Protein AF-A0A445BJN8-F1 (afdb_monomer_lite)

Foldseek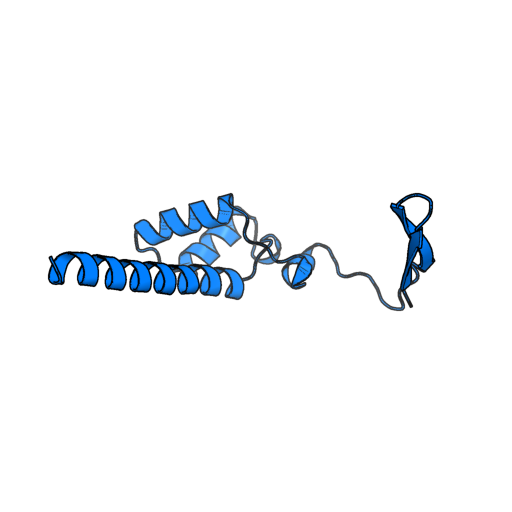 3Di:
DWDWDWDQDPVVRDIDTDDTDPDDPDDDDDLLCLLVPPVQADQDPVNVVQLVVCVVVVHDLVVSLVVVQVVQVHQSSHSYHSVVSVVSVVVVVVVVVVVVVVVVVVVVVD

Organism: Arachis hypogaea (NCBI:txid3818)

Radius of gyration: 21.72 Å; chains: 1; bounding box: 43×46×57 Å

Secondary structure (DSSP, 8-state):
--EEEEEEETTTTEEEEEEEE---SSPPPPGGGGGGSGGG----HHHHHHHHHHHHTT--HHHHHHHHHHHTTSGGG-SS-HHHHHHHHHHHHHHHHHHHHHHHHHHHT-

pLDDT: mean 88.34, std 11.44, range [52.72, 97.69]

Structure (mmCIF, N/CA/C/O backbone):
data_AF-A0A445BJN8-F1
#
_entry.id   AF-A0A445BJN8-F1
#
loop_
_atom_site.group_PDB
_atom_site.id
_atom_site.type_symbol
_atom_site.label_atom_id
_atom_site.label_alt_id
_atom_site.label_comp_id
_atom_site.label_asym_id
_atom_site.label_entity_id
_atom_site.label_seq_id
_atom_site.pdbx_PDB_ins_code
_atom_site.Cartn_x
_atom_site.Cartn_y
_atom_site.Cartn_z
_atom_site.occupancy
_atom_site.B_iso_or_equiv
_atom_site.auth_seq_id
_atom_site.auth_comp_id
_atom_site.auth_asym_id
_atom_site.auth_atom_id
_atom_site.pdbx_PDB_model_num
ATOM 1 N N . MET A 1 1 ? 12.961 -15.618 -19.993 1.00 80.50 1 MET A N 1
ATOM 2 C CA . MET A 1 1 ? 13.096 -14.929 -18.687 1.00 80.50 1 MET A CA 1
ATOM 3 C C . MET A 1 1 ? 13.115 -13.445 -18.975 1.00 80.50 1 MET A C 1
ATOM 5 O O . MET A 1 1 ? 13.958 -13.011 -19.760 1.00 80.50 1 MET A O 1
ATOM 9 N N . ALA A 1 2 ? 12.187 -12.695 -18.387 1.00 89.81 2 ALA A N 1
ATOM 10 C CA . ALA A 1 2 ? 12.028 -11.288 -18.709 1.00 89.81 2 ALA A CA 1
ATOM 11 C C . ALA A 1 2 ? 13.235 -10.457 -18.246 1.00 89.81 2 ALA A C 1
ATOM 13 O O . ALA A 1 2 ? 13.854 -10.744 -17.217 1.00 89.81 2 ALA A O 1
ATOM 14 N N . LYS A 1 3 ? 13.612 -9.443 -19.032 1.00 94.19 3 LYS A N 1
ATOM 15 C CA . LYS A 1 3 ? 14.803 -8.617 -18.796 1.00 94.19 3 LYS A CA 1
ATOM 16 C C . LYS A 1 3 ? 14.669 -7.235 -19.422 1.00 94.19 3 LYS A C 1
ATOM 18 O O . LYS A 1 3 ? 14.361 -7.113 -20.602 1.00 94.19 3 LYS A O 1
ATOM 23 N N . LEU A 1 4 ? 15.050 -6.208 -18.667 1.00 95.88 4 LEU A N 1
ATOM 24 C CA . LEU A 1 4 ? 15.230 -4.842 -19.153 1.00 95.88 4 LEU A CA 1
ATOM 25 C C . LEU A 1 4 ? 16.700 -4.433 -18.990 1.00 95.88 4 LEU A C 1
ATOM 27 O O . LEU A 1 4 ? 17.281 -4.598 -17.919 1.00 95.88 4 LEU A O 1
ATOM 31 N N . LYS A 1 5 ? 17.318 -3.904 -20.049 1.00 96.19 5 LYS A N 1
ATOM 32 C CA . LYS A 1 5 ? 18.635 -3.253 -19.988 1.00 96.19 5 LYS A CA 1
ATOM 33 C C . LYS A 1 5 ? 18.488 -1.797 -20.398 1.00 96.19 5 LYS A C 1
ATOM 35 O O . LYS A 1 5 ? 18.045 -1.524 -21.513 1.00 96.19 5 LYS A O 1
ATOM 40 N N . ILE A 1 6 ? 18.926 -0.889 -19.536 1.00 97.25 6 ILE A N 1
ATOM 41 C CA . ILE A 1 6 ? 18.992 0.550 -19.807 1.00 97.25 6 ILE A CA 1
ATOM 42 C C . ILE A 1 6 ? 20.445 1.024 -19.772 1.00 97.25 6 ILE A C 1
ATOM 44 O O . ILE A 1 6 ? 21.293 0.391 -19.143 1.00 97.25 6 ILE A O 1
ATOM 48 N N . TYR A 1 7 ? 20.736 2.118 -20.465 1.00 96.62 7 TYR A N 1
ATOM 49 C CA . TYR A 1 7 ? 22.024 2.801 -20.410 1.00 96.62 7 TYR A CA 1
ATOM 50 C C . TYR A 1 7 ? 21.813 4.311 -20.432 1.00 96.62 7 TYR A C 1
ATOM 52 O O . TYR A 1 7 ? 20.817 4.800 -20.967 1.00 96.62 7 TYR A O 1
ATOM 60 N N . TYR A 1 8 ? 22.748 5.040 -19.838 1.00 97.50 8 TYR A N 1
ATOM 61 C CA . TYR A 1 8 ? 22.737 6.493 -19.855 1.00 97.50 8 TYR A CA 1
ATOM 62 C C . TYR A 1 8 ? 23.507 7.002 -21.078 1.00 97.50 8 TYR A C 1
ATOM 64 O O . TYR A 1 8 ? 24.662 6.626 -21.290 1.00 97.50 8 TYR A O 1
ATOM 72 N N . ASP A 1 9 ? 22.858 7.820 -21.902 1.00 96.50 9 ASP A N 1
ATOM 73 C CA . ASP A 1 9 ? 23.469 8.493 -23.044 1.00 96.50 9 ASP A CA 1
ATOM 74 C C . ASP A 1 9 ? 24.010 9.852 -22.591 1.00 96.50 9 ASP A C 1
ATOM 76 O O . ASP A 1 9 ? 23.255 10.802 -22.388 1.00 96.50 9 ASP A O 1
ATOM 80 N N . MET A 1 10 ? 25.333 9.934 -22.439 1.00 96.06 10 MET A N 1
ATOM 81 C CA . MET A 1 10 ? 26.035 11.138 -21.985 1.00 96.06 10 MET A CA 1
ATOM 82 C C . MET A 1 10 ? 25.920 12.312 -22.967 1.00 96.06 10 MET A C 1
ATOM 84 O O . MET A 1 10 ? 26.018 13.457 -22.540 1.00 96.06 10 MET A O 1
ATOM 88 N N . GLN A 1 11 ? 25.732 12.057 -24.267 1.00 96.25 11 GLN A N 1
ATOM 89 C CA . GLN A 1 11 ? 25.663 13.128 -25.268 1.00 96.25 11 GLN A CA 1
ATOM 90 C C . GLN A 1 11 ? 24.315 13.832 -25.227 1.00 96.25 11 GLN A C 1
ATOM 92 O O . GLN A 1 11 ? 24.231 15.049 -25.349 1.00 96.25 11 GLN A O 1
ATOM 97 N N . GLN A 1 12 ? 23.256 13.051 -25.048 1.00 95.44 12 GLN A N 1
ATOM 98 C CA . GLN A 1 12 ? 21.892 13.565 -25.020 1.00 95.44 12 GLN A CA 1
ATOM 99 C C . GLN A 1 12 ? 21.383 13.795 -23.591 1.00 95.44 12 GLN A C 1
ATOM 101 O O . GLN A 1 12 ? 20.297 14.335 -23.421 1.00 95.44 12 GLN A O 1
ATOM 106 N N . SER A 1 13 ? 22.159 13.410 -22.570 1.00 96.19 13 SER A N 1
ATOM 107 C CA . SER A 1 13 ? 21.783 13.448 -21.148 1.00 96.19 13 SER A CA 1
ATOM 108 C C . SER A 1 13 ? 20.443 12.758 -20.855 1.00 96.19 13 SER A C 1
ATOM 110 O O . SER A 1 13 ? 19.620 13.256 -20.090 1.00 96.19 13 SER A O 1
ATOM 112 N N . VAL A 1 14 ? 20.207 11.599 -21.481 1.00 97.44 14 VAL A N 1
ATOM 113 C CA . VAL A 1 14 ? 18.958 10.828 -21.340 1.00 97.44 14 VAL A CA 1
ATOM 114 C C . VAL A 1 14 ? 19.226 9.350 -21.070 1.00 97.44 14 VAL A C 1
ATOM 116 O O . VAL A 1 14 ? 20.204 8.775 -21.544 1.00 97.44 14 VAL A O 1
ATOM 119 N N . TRP A 1 15 ? 18.318 8.699 -20.341 1.00 97.31 15 TRP A N 1
ATOM 120 C CA . TRP A 1 15 ? 18.311 7.243 -20.188 1.00 97.31 15 TRP A CA 1
ATOM 121 C C . TRP A 1 15 ? 17.637 6.590 -21.395 1.00 97.31 15 TRP A C 1
ATOM 123 O O . TRP A 1 15 ? 16.499 6.915 -21.727 1.00 97.31 15 TRP A O 1
ATOM 133 N N . LYS A 1 16 ? 18.325 5.647 -22.044 1.00 96.44 16 LYS A N 1
ATOM 134 C CA . LYS A 1 16 ? 17.818 4.895 -23.198 1.00 96.44 16 LYS A CA 1
ATOM 135 C C . LYS A 1 16 ? 17.689 3.414 -22.877 1.00 96.44 16 LYS A C 1
ATOM 137 O O . LYS A 1 16 ? 18.488 2.836 -22.136 1.00 96.44 16 LYS A O 1
ATOM 142 N N . VAL A 1 17 ? 16.687 2.778 -23.475 1.00 96.62 17 VAL A N 1
ATOM 143 C CA . VAL A 1 17 ? 16.493 1.330 -23.384 1.00 96.62 17 VAL A CA 1
ATOM 144 C C . VAL A 1 17 ? 17.352 0.639 -24.442 1.00 96.62 17 VAL A C 1
ATOM 146 O O . VAL A 1 17 ? 17.266 0.959 -25.622 1.00 96.62 17 VAL A O 1
ATOM 149 N N . ARG A 1 18 ? 18.189 -0.317 -24.025 1.00 95.56 18 ARG A N 1
ATOM 150 C CA . ARG A 1 18 ? 19.023 -1.143 -24.917 1.00 95.56 18 ARG A CA 1
ATOM 151 C C . ARG A 1 18 ? 18.354 -2.465 -25.277 1.00 95.56 18 ARG A C 1
ATOM 153 O O . ARG A 1 18 ? 18.551 -2.975 -26.374 1.00 95.56 18 ARG A O 1
ATOM 160 N N . THR A 1 19 ? 17.650 -3.086 -24.335 1.00 95.81 19 THR A N 1
ATOM 161 C CA . THR A 1 19 ? 17.051 -4.412 -24.542 1.00 95.81 19 THR A CA 1
ATOM 162 C C . THR A 1 19 ? 15.809 -4.559 -23.686 1.00 95.81 19 THR A C 1
ATOM 164 O O . THR A 1 19 ? 15.871 -4.279 -22.489 1.00 95.81 19 THR A O 1
ATOM 167 N N . ILE A 1 20 ? 14.731 -5.056 -24.290 1.00 95.69 20 ILE A N 1
ATOM 168 C CA . ILE A 1 20 ? 13.521 -5.511 -23.607 1.00 95.69 20 ILE A CA 1
ATOM 169 C C . ILE A 1 20 ? 13.292 -6.960 -24.029 1.00 95.69 20 ILE A C 1
ATOM 171 O O . ILE A 1 20 ? 13.239 -7.259 -25.218 1.00 95.69 20 ILE A O 1
ATOM 175 N N . VAL A 1 21 ? 13.191 -7.852 -23.053 1.00 95.00 21 VAL A N 1
ATOM 176 C CA . VAL A 1 21 ? 12.698 -9.218 -23.218 1.00 95.00 21 VAL A CA 1
ATOM 177 C C . VAL A 1 21 ? 11.490 -9.325 -22.307 1.00 95.00 21 VAL A C 1
ATOM 179 O O . VAL A 1 21 ? 11.653 -9.253 -21.091 1.00 95.00 21 VAL A O 1
ATOM 182 N N . ASP A 1 22 ? 10.304 -9.459 -22.886 1.00 93.00 22 ASP A N 1
ATOM 183 C CA . ASP A 1 22 ? 9.044 -9.557 -22.135 1.00 93.00 22 ASP A CA 1
ATOM 184 C C . ASP A 1 22 ? 8.564 -11.011 -21.975 1.00 93.00 22 ASP A C 1
ATOM 186 O O . ASP A 1 22 ? 7.480 -11.284 -21.484 1.00 93.00 22 ASP A O 1
ATOM 190 N N . GLU A 1 23 ? 9.373 -11.987 -22.389 1.00 94.62 23 GLU A N 1
ATOM 191 C CA . GLU A 1 23 ? 9.018 -13.397 -22.260 1.00 94.62 23 GLU A CA 1
ATOM 192 C C . GLU A 1 23 ? 9.299 -13.916 -20.840 1.00 94.62 23 GLU A C 1
ATOM 194 O O . GLU A 1 23 ? 10.452 -14.136 -20.423 1.00 94.62 23 GLU A O 1
ATOM 199 N N . HIS A 1 24 ? 8.218 -14.126 -20.093 1.00 90.69 24 HIS A N 1
ATOM 200 C CA . HIS A 1 24 ? 8.219 -14.698 -18.747 1.00 90.69 24 HIS A CA 1
ATOM 201 C C . HIS A 1 24 ? 8.216 -16.230 -18.812 1.00 90.69 24 HIS A C 1
ATOM 203 O O . HIS A 1 24 ? 7.706 -16.828 -19.750 1.00 90.69 24 HIS A O 1
ATOM 209 N N . ASN A 1 25 ? 8.810 -16.884 -17.813 1.00 92.88 25 ASN A N 1
ATOM 210 C CA . ASN A 1 25 ? 8.791 -18.349 -17.671 1.00 92.88 25 ASN A CA 1
ATOM 211 C C . ASN A 1 25 ? 7.623 -18.848 -16.798 1.00 92.88 25 ASN A C 1
ATOM 213 O O . ASN A 1 25 ? 7.602 -20.012 -16.406 1.00 92.88 25 ASN A O 1
ATOM 217 N N . HIS A 1 26 ? 6.696 -17.958 -16.453 1.00 89.00 26 HIS A N 1
ATOM 218 C CA . HIS A 1 26 ? 5.500 -18.217 -15.663 1.00 89.00 26 HIS A CA 1
ATOM 219 C C . HIS A 1 26 ? 4.411 -17.211 -16.059 1.00 89.00 26 HIS A C 1
ATOM 221 O O . HIS A 1 26 ? 4.704 -16.174 -16.658 1.00 89.00 26 HIS A O 1
ATOM 227 N N . GLU A 1 27 ? 3.163 -17.489 -15.692 1.00 89.44 27 GLU A N 1
ATOM 228 C CA . GLU A 1 27 ? 2.060 -16.543 -15.883 1.00 89.44 27 GLU A CA 1
ATOM 229 C C . GLU A 1 27 ? 2.240 -15.295 -15.009 1.00 89.44 27 GLU A C 1
ATOM 231 O O . GLU A 1 27 ? 2.738 -15.366 -13.880 1.00 89.44 27 GLU A O 1
ATOM 236 N N . LEU A 1 28 ? 1.837 -14.133 -15.523 1.00 87.94 28 LEU A N 1
ATOM 237 C CA . LEU A 1 28 ? 1.841 -12.893 -14.750 1.00 87.94 28 LEU A CA 1
ATOM 238 C C . LEU A 1 28 ? 0.835 -12.974 -13.598 1.00 87.94 28 LEU A C 1
ATOM 240 O O . LEU A 1 28 ? -0.226 -13.584 -13.723 1.00 87.94 28 LEU A O 1
ATOM 244 N N . ALA A 1 29 ? 1.157 -12.321 -12.479 1.00 84.81 29 ALA A N 1
ATOM 245 C CA . ALA A 1 29 ? 0.271 -12.293 -11.323 1.00 84.81 29 ALA A CA 1
ATOM 246 C C . ALA A 1 29 ? -1.091 -11.670 -11.699 1.00 84.81 29 ALA A C 1
ATOM 248 O O . ALA A 1 29 ? -1.123 -10.537 -12.193 1.00 84.81 29 ALA A O 1
ATOM 249 N N . PRO A 1 30 ? -2.214 -12.362 -11.439 1.00 85.06 30 PRO A N 1
ATOM 250 C CA . PRO A 1 30 ? -3.545 -11.816 -11.670 1.00 85.06 30 PRO A CA 1
ATOM 251 C C . PRO A 1 30 ? -3.776 -10.495 -10.928 1.00 85.06 30 PRO A C 1
ATOM 253 O O . PRO A 1 30 ? -3.317 -10.3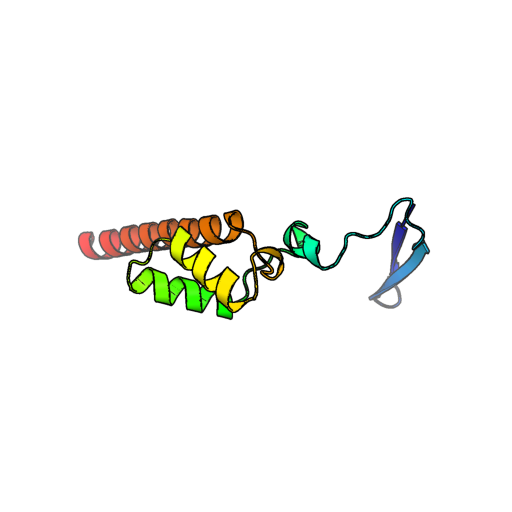13 -9.797 1.00 85.06 30 PRO A O 1
ATOM 256 N N . ALA A 1 31 ? -4.571 -9.600 -11.527 1.00 79.94 31 ALA A N 1
ATOM 257 C CA . ALA A 1 31 ? -4.872 -8.277 -10.970 1.00 79.94 31 ALA A CA 1
ATOM 258 C C . ALA A 1 31 ? -5.411 -8.339 -9.525 1.00 79.94 31 ALA A C 1
ATOM 260 O O . ALA A 1 31 ? -5.053 -7.513 -8.688 1.00 79.94 31 ALA A O 1
ATOM 261 N N . MET A 1 32 ? -6.199 -9.368 -9.205 1.00 80.31 32 MET A N 1
ATOM 262 C CA . MET A 1 32 ? -6.770 -9.597 -7.870 1.00 80.31 32 MET A CA 1
ATOM 263 C C . MET A 1 32 ? -5.740 -9.884 -6.764 1.00 80.31 32 MET A C 1
ATOM 265 O O . MET A 1 32 ? -6.082 -9.805 -5.588 1.00 80.31 32 MET A O 1
ATOM 269 N N . PHE A 1 33 ? -4.499 -10.226 -7.125 1.00 81.19 33 PHE A N 1
ATOM 270 C CA . PHE A 1 33 ? -3.397 -10.480 -6.190 1.00 81.19 33 PHE A CA 1
ATOM 271 C C . PHE A 1 33 ? -2.337 -9.377 -6.219 1.00 81.19 33 PHE A C 1
ATOM 273 O O . PHE A 1 33 ? -1.301 -9.491 -5.563 1.00 81.19 33 PHE A O 1
ATOM 280 N N . THR A 1 34 ? -2.573 -8.293 -6.962 1.00 80.56 34 THR A N 1
ATOM 281 C CA . THR A 1 34 ? -1.627 -7.168 -7.040 1.00 80.56 34 THR A CA 1
ATOM 282 C C . THR A 1 34 ? -1.363 -6.562 -5.669 1.00 80.56 34 THR A C 1
ATOM 284 O O . THR A 1 34 ? -0.226 -6.223 -5.361 1.00 80.56 34 THR A O 1
ATOM 287 N N . ASN A 1 35 ? -2.367 -6.541 -4.794 1.00 78.56 35 ASN A N 1
ATOM 288 C CA . ASN A 1 35 ? -2.247 -6.092 -3.412 1.00 78.56 35 ASN A CA 1
ATOM 289 C C . ASN A 1 35 ? -1.357 -6.978 -2.523 1.00 78.56 35 ASN A C 1
ATOM 291 O O . ASN A 1 35 ? -1.055 -6.584 -1.401 1.00 78.56 35 ASN A O 1
ATOM 295 N N . LEU A 1 36 ? -0.923 -8.154 -2.983 1.00 82.94 36 LEU A N 1
ATOM 296 C CA . LEU A 1 36 ? 0.077 -8.975 -2.296 1.00 82.94 36 LEU A CA 1
ATOM 297 C C . LEU A 1 36 ? 1.506 -8.591 -2.701 1.00 82.94 36 LEU A C 1
ATOM 299 O O . LEU A 1 36 ? 2.448 -8.873 -1.960 1.00 82.94 36 LEU A O 1
ATOM 303 N N . LEU A 1 37 ? 1.682 -7.913 -3.840 1.00 86.69 37 LEU A N 1
ATOM 304 C CA . LEU A 1 37 ? 2.984 -7.468 -4.330 1.00 86.69 37 LEU A CA 1
ATOM 305 C C . LEU A 1 37 ? 3.409 -6.187 -3.595 1.00 86.69 37 LEU A C 1
ATOM 307 O O . LEU A 1 37 ? 2.749 -5.158 -3.741 1.00 86.69 37 LEU A O 1
ATOM 311 N N . PRO A 1 38 ? 4.525 -6.183 -2.840 1.00 84.44 38 PRO A N 1
ATOM 312 C CA . PRO A 1 38 ? 4.944 -5.019 -2.058 1.00 84.44 38 PRO A CA 1
ATOM 313 C C . PRO A 1 38 ? 5.071 -3.714 -2.846 1.00 84.44 38 PRO A C 1
ATOM 315 O O . PRO A 1 38 ? 4.733 -2.668 -2.309 1.00 84.44 38 PRO A O 1
ATOM 318 N N . SER A 1 39 ? 5.495 -3.773 -4.111 1.00 85.56 39 SER A N 1
ATOM 319 C CA . SER A 1 39 ? 5.618 -2.606 -4.996 1.00 85.56 39 SER A CA 1
ATOM 320 C C . SER A 1 39 ? 4.280 -1.974 -5.383 1.00 85.56 39 SER A C 1
ATOM 322 O O . SER A 1 39 ? 4.242 -0.801 -5.738 1.00 85.56 39 SER A O 1
ATOM 324 N N . HIS A 1 40 ? 3.192 -2.742 -5.327 1.00 82.69 40 HIS A N 1
ATOM 325 C CA . HIS A 1 40 ? 1.841 -2.280 -5.637 1.00 82.69 40 HIS A CA 1
ATOM 326 C C . HIS A 1 40 ? 1.037 -1.942 -4.377 1.00 82.69 40 HIS A C 1
ATOM 328 O O . HIS A 1 40 ? -0.045 -1.371 -4.484 1.00 82.69 40 HIS A O 1
ATOM 334 N N . ARG A 1 41 ? 1.558 -2.264 -3.181 1.00 90.56 41 ARG A N 1
ATOM 335 C CA . ARG A 1 41 ? 0.897 -1.945 -1.915 1.00 90.56 41 ARG A CA 1
ATOM 336 C C . ARG A 1 41 ? 1.079 -0.477 -1.569 1.00 90.56 41 ARG A C 1
ATOM 338 O O . ARG A 1 41 ? 2.187 -0.041 -1.256 1.00 90.56 41 ARG A O 1
ATOM 345 N N . LYS A 1 42 ? -0.015 0.281 -1.566 1.00 89.75 42 LYS A N 1
ATOM 346 C CA . LYS A 1 42 ? -0.003 1.682 -1.143 1.00 89.75 42 LYS A CA 1
ATOM 347 C C . LYS A 1 42 ? -1.344 2.069 -0.537 1.00 89.75 42 LYS A C 1
ATOM 349 O O . LYS A 1 42 ? -2.389 1.840 -1.131 1.00 89.75 42 LYS A O 1
ATOM 354 N N . MET A 1 43 ? -1.296 2.701 0.633 1.00 93.56 43 MET A N 1
ATOM 355 C CA . MET A 1 43 ? -2.446 3.435 1.160 1.00 93.56 43 MET A CA 1
ATOM 356 C C . MET A 1 43 ? -2.487 4.802 0.484 1.00 93.56 43 MET A C 1
ATOM 358 O O . MET A 1 43 ? -1.513 5.561 0.574 1.00 93.56 43 MET A O 1
ATOM 362 N N . SER A 1 44 ? -3.586 5.101 -0.204 1.00 94.00 44 SER A N 1
ATOM 363 C CA . SER A 1 44 ? -3.819 6.429 -0.768 1.00 94.00 44 SER A CA 1
ATOM 364 C C . SER A 1 44 ? -4.013 7.465 0.346 1.00 94.00 44 SER A C 1
ATOM 366 O O . SER A 1 44 ? -4.268 7.122 1.501 1.00 94.00 44 SER A O 1
ATOM 368 N N . GLU A 1 45 ? -3.906 8.753 0.018 1.00 95.50 45 GLU A N 1
ATOM 369 C CA . GLU A 1 45 ? -4.187 9.810 1.000 1.00 95.50 45 GLU A CA 1
ATOM 370 C C . GLU A 1 45 ? -5.658 9.800 1.446 1.00 95.50 45 GLU A C 1
ATOM 372 O O . GLU A 1 45 ? -5.948 10.096 2.602 1.00 95.50 45 GLU A O 1
ATOM 377 N N . GLY A 1 46 ? -6.579 9.372 0.573 1.00 95.88 46 GLY A N 1
ATOM 378 C CA . GLY A 1 46 ? -7.982 9.155 0.933 1.00 95.88 46 GLY A CA 1
ATOM 379 C C . GLY A 1 46 ? -8.156 8.020 1.944 1.00 95.88 46 GLY A C 1
ATOM 380 O O . GLY A 1 46 ? -8.828 8.205 2.957 1.00 95.88 46 GLY A O 1
ATOM 381 N N . ASP A 1 47 ? -7.482 6.884 1.723 1.00 95.50 47 ASP A N 1
ATOM 382 C CA . ASP A 1 47 ? -7.494 5.752 2.662 1.00 95.50 47 ASP A CA 1
ATOM 383 C C . ASP A 1 47 ? -6.996 6.180 4.044 1.00 95.50 47 ASP A C 1
ATOM 385 O O . ASP A 1 47 ? -7.609 5.872 5.064 1.00 95.50 47 ASP A O 1
ATOM 389 N N . LYS A 1 48 ? -5.887 6.922 4.075 1.00 96.19 48 LYS A N 1
ATOM 390 C CA . LYS A 1 48 ? -5.291 7.454 5.303 1.00 96.19 48 LYS A CA 1
ATOM 391 C C . LYS A 1 48 ? -6.234 8.409 6.029 1.00 96.19 48 LYS A C 1
ATOM 393 O O . LYS A 1 48 ? -6.499 8.201 7.207 1.00 96.19 48 LYS A O 1
ATOM 398 N N . ALA A 1 49 ? -6.803 9.389 5.326 1.00 96.88 49 ALA A N 1
ATOM 399 C CA . ALA A 1 49 ? -7.741 10.348 5.910 1.00 96.88 49 ALA A CA 1
ATOM 400 C C . ALA A 1 49 ? -8.980 9.659 6.510 1.00 96.88 49 ALA A C 1
ATOM 402 O O . ALA A 1 49 ? -9.456 10.026 7.586 1.00 96.88 49 ALA A O 1
ATOM 403 N N . GLN A 1 50 ? -9.483 8.621 5.843 1.00 96.69 50 GLN A N 1
ATOM 404 C CA . GLN A 1 50 ? -10.599 7.827 6.341 1.00 96.69 50 GLN A CA 1
ATOM 405 C C . GLN A 1 50 ? -10.221 7.027 7.598 1.00 96.69 50 GLN A C 1
ATOM 407 O O . GLN A 1 50 ? -10.978 7.000 8.572 1.00 96.69 50 GLN A O 1
ATOM 412 N N . VAL A 1 51 ? -9.034 6.412 7.609 1.00 96.94 51 VAL A N 1
ATOM 413 C CA . VAL A 1 51 ? -8.487 5.735 8.793 1.00 96.94 51 VAL A CA 1
ATOM 414 C C . VAL A 1 51 ? -8.339 6.716 9.956 1.00 96.94 51 VAL A C 1
ATOM 416 O O . VAL A 1 51 ? -8.764 6.390 11.064 1.00 96.94 51 VAL A O 1
ATOM 419 N N . ASP A 1 52 ? -7.809 7.913 9.713 1.00 96.00 52 ASP A N 1
ATOM 420 C CA . ASP A 1 52 ? -7.615 8.957 10.724 1.00 96.00 52 ASP A CA 1
ATOM 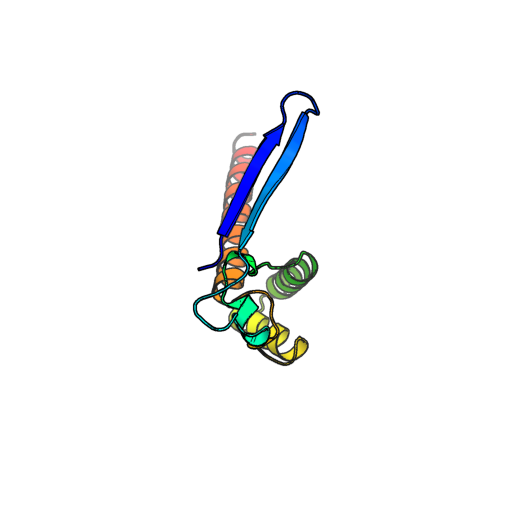421 C C . ASP A 1 52 ? -8.937 9.386 11.351 1.00 96.00 52 ASP A C 1
ATOM 423 O O . ASP A 1 52 ? -9.055 9.433 12.578 1.00 96.00 52 ASP A O 1
ATOM 427 N N . SER A 1 53 ? -9.954 9.609 10.516 1.00 96.44 53 SER A N 1
ATOM 428 C CA . SER A 1 53 ? -11.304 9.931 10.971 1.00 96.44 53 SER A CA 1
ATOM 429 C C . SER A 1 53 ? -11.856 8.835 11.885 1.00 96.44 53 SER A C 1
ATOM 431 O O . SER A 1 53 ? -12.245 9.100 13.022 1.00 96.44 53 SER A O 1
ATOM 433 N N . PHE A 1 54 ? -11.806 7.567 11.468 1.00 96.25 54 PHE A N 1
ATOM 434 C CA . PHE A 1 54 ? -12.289 6.470 12.309 1.00 96.25 54 PHE A CA 1
ATOM 435 C C . PHE A 1 54 ? -11.471 6.281 13.590 1.00 96.25 54 PHE A C 1
ATOM 437 O O . PHE A 1 54 ? -12.025 5.944 14.641 1.00 96.25 54 PHE A O 1
ATOM 444 N N . LYS A 1 55 ? -10.157 6.514 13.535 1.00 95.00 55 LYS A N 1
ATOM 445 C CA . LYS A 1 55 ? -9.291 6.478 14.716 1.00 95.00 55 LYS A CA 1
ATOM 446 C C . LYS A 1 55 ? -9.619 7.594 15.700 1.00 95.00 55 LYS A C 1
ATOM 448 O O . LYS A 1 55 ? -9.566 7.331 16.900 1.00 95.00 55 LYS A O 1
ATOM 453 N N . GLN A 1 56 ? -9.998 8.779 15.225 1.00 93.56 56 GLN A N 1
ATOM 454 C CA . GLN A 1 56 ? -10.463 9.880 16.069 1.00 93.56 56 GLN A CA 1
ATOM 455 C C . GLN A 1 56 ? -11.719 9.498 16.865 1.00 93.56 56 GLN A C 1
ATOM 457 O O . GLN A 1 56 ? -11.822 9.847 18.037 1.00 93.56 56 GLN A O 1
ATOM 462 N N . PHE A 1 57 ? -12.621 8.712 16.274 1.00 94.69 57 PHE A N 1
ATOM 463 C CA . PHE A 1 57 ? -13.798 8.160 16.959 1.00 94.69 57 PHE A CA 1
ATOM 464 C C . PHE A 1 57 ? -13.510 6.888 17.778 1.00 94.69 57 PHE A C 1
ATOM 466 O O . PHE A 1 57 ? -14.432 6.214 18.230 1.00 94.69 57 PHE A O 1
ATOM 473 N N . GLY A 1 58 ? -12.238 6.523 17.968 1.00 94.12 58 GLY A N 1
ATOM 474 C CA . GLY A 1 58 ? -11.848 5.377 18.792 1.00 94.12 58 GLY A CA 1
ATOM 475 C C . GLY A 1 58 ? -12.151 4.012 18.169 1.00 94.12 58 GLY A C 1
ATOM 476 O O . GLY A 1 58 ? -12.052 2.994 18.855 1.00 94.12 58 GLY A O 1
ATOM 477 N N . ILE A 1 59 ? -12.481 3.947 16.876 1.00 96.75 59 ILE A N 1
ATOM 478 C CA . ILE A 1 59 ? -12.824 2.680 16.229 1.00 96.75 59 ILE A CA 1
ATOM 479 C C . ILE A 1 59 ? -11.584 1.760 16.202 1.00 96.75 59 ILE A C 1
ATOM 481 O O . ILE A 1 59 ? -10.470 2.199 15.870 1.00 96.75 59 ILE A O 1
ATOM 485 N N . PRO A 1 60 ? -11.733 0.466 16.551 1.00 96.56 60 PRO A N 1
ATOM 486 C CA . PRO A 1 60 ? -10.643 -0.497 16.458 1.00 96.56 60 PRO A CA 1
ATOM 487 C C . PRO A 1 60 ? -10.154 -0.679 15.016 1.00 96.56 60 PRO A C 1
ATOM 489 O O . PRO A 1 60 ? -10.953 -0.844 14.094 1.00 96.56 60 PRO A O 1
ATOM 492 N N . THR A 1 61 ? -8.835 -0.758 14.822 1.00 96.50 61 THR A N 1
ATOM 493 C CA . THR A 1 61 ? -8.200 -0.915 13.499 1.00 96.50 61 THR A CA 1
ATOM 494 C C . THR A 1 61 ? -8.723 -2.131 12.722 1.00 96.50 61 THR A C 1
ATOM 496 O O . THR A 1 61 ? -8.853 -2.086 11.502 1.00 96.50 61 THR A O 1
ATOM 499 N N . SER A 1 62 ? -9.094 -3.212 13.415 1.00 96.44 62 SER A N 1
ATOM 500 C CA . SER A 1 62 ? -9.702 -4.398 12.799 1.00 96.44 62 SER A CA 1
ATOM 501 C C . SER A 1 62 ? -11.076 -4.120 12.178 1.00 96.44 62 SER A C 1
ATOM 503 O O . SER A 1 62 ? -11.380 -4.653 11.112 1.00 96.44 62 SER A O 1
ATOM 505 N N . LYS A 1 63 ? -11.895 -3.273 12.815 1.00 97.69 63 LYS A N 1
ATOM 506 C CA . LYS A 1 63 ? -13.212 -2.861 12.310 1.00 97.69 63 LYS A CA 1
ATOM 507 C C . LYS A 1 63 ? -13.080 -1.877 11.153 1.00 97.69 63 LYS A C 1
ATOM 509 O O . LYS A 1 63 ? -13.812 -2.013 10.182 1.00 97.69 63 LYS A O 1
ATOM 514 N N . ILE A 1 64 ? -12.098 -0.977 11.217 1.00 97.50 64 ILE A N 1
ATOM 515 C CA . ILE A 1 64 ? -11.746 -0.084 10.103 1.00 97.50 64 ILE A CA 1
ATOM 516 C C . ILE A 1 64 ? -11.381 -0.906 8.863 1.00 97.50 64 ILE A C 1
ATOM 518 O O . ILE A 1 64 ? -11.943 -0.691 7.794 1.00 97.50 64 ILE A O 1
ATOM 522 N N . MET A 1 65 ? -10.515 -1.913 9.022 1.00 97.00 65 MET A N 1
ATOM 523 C CA . MET A 1 65 ? -10.134 -2.803 7.922 1.00 97.00 65 MET A CA 1
ATOM 524 C C . MET A 1 65 ? -11.346 -3.512 7.304 1.00 97.00 65 MET A C 1
ATOM 526 O O . MET A 1 65 ? -11.475 -3.568 6.085 1.00 97.00 65 MET A O 1
ATOM 530 N N . ALA A 1 66 ? -12.227 -4.073 8.138 1.00 97.50 66 ALA A N 1
ATOM 531 C CA . ALA A 1 66 ? -13.426 -4.762 7.663 1.00 97.50 66 ALA A CA 1
ATOM 532 C C . ALA A 1 66 ? -14.384 -3.813 6.928 1.00 97.50 66 ALA A C 1
ATOM 534 O O . ALA A 1 66 ? -14.934 -4.185 5.895 1.00 97.50 66 ALA A O 1
ATOM 535 N N . TYR A 1 67 ? -14.542 -2.584 7.426 1.00 97.25 67 TYR A N 1
ATOM 536 C CA . TYR A 1 67 ? -15.358 -1.557 6.784 1.00 97.25 67 TYR A CA 1
ATOM 537 C C . TYR A 1 67 ? -14.820 -1.188 5.399 1.00 97.25 67 TYR A C 1
ATOM 539 O O . TYR A 1 67 ? -15.563 -1.245 4.423 1.00 97.25 67 TYR A O 1
ATOM 547 N N . MET A 1 68 ? -13.527 -0.865 5.297 1.00 96.62 68 MET A N 1
ATOM 548 C CA . MET A 1 68 ? -12.911 -0.481 4.023 1.00 96.62 68 MET A CA 1
ATOM 549 C C . MET A 1 68 ? -12.962 -1.628 3.013 1.00 96.62 68 MET A C 1
ATOM 551 O O . MET A 1 68 ? -13.296 -1.409 1.855 1.00 96.62 68 MET A O 1
ATOM 555 N N . ALA A 1 69 ? -12.724 -2.866 3.460 1.00 95.25 69 ALA A N 1
ATOM 556 C CA . ALA A 1 69 ? -12.900 -4.038 2.610 1.00 95.25 69 ALA A CA 1
ATOM 557 C C . ALA A 1 69 ? -14.345 -4.151 2.103 1.00 95.25 69 ALA A C 1
ATOM 559 O O . ALA A 1 69 ? -14.548 -4.379 0.917 1.00 95.25 69 ALA A O 1
ATOM 560 N N . GLY A 1 70 ? -15.349 -3.945 2.961 1.00 96.25 70 GLY A N 1
ATOM 561 C CA . GLY A 1 70 ? -16.756 -3.931 2.551 1.00 96.25 70 GLY A CA 1
ATOM 562 C C . GLY A 1 70 ? -17.064 -2.846 1.515 1.00 96.25 70 GLY A C 1
ATOM 563 O O . GLY A 1 70 ? -17.693 -3.132 0.500 1.00 96.25 70 GLY A O 1
ATOM 564 N N . GLN A 1 71 ? -16.558 -1.629 1.727 1.00 95.12 71 GLN A N 1
ATOM 565 C CA . GLN A 1 71 ? -16.717 -0.502 0.802 1.00 95.12 71 GLN A CA 1
ATOM 566 C C . GLN A 1 71 ? -16.076 -0.776 -0.568 1.00 95.12 71 GLN A C 1
ATOM 568 O O . GLN A 1 71 ? -16.634 -0.400 -1.595 1.00 95.12 71 GLN A O 1
ATOM 573 N N . SER A 1 72 ? -14.922 -1.444 -0.594 1.00 91.06 72 SER A N 1
ATOM 574 C CA . SER A 1 72 ? -14.199 -1.778 -1.826 1.00 91.06 72 SER A CA 1
ATOM 575 C C . SER A 1 72 ? -14.701 -3.048 -2.523 1.00 91.06 72 SER A C 1
ATOM 577 O O . SER A 1 72 ? -14.177 -3.399 -3.575 1.00 91.06 72 SER A O 1
ATOM 579 N N . GLY A 1 73 ? -15.693 -3.755 -1.970 1.00 92.81 73 GLY A N 1
ATOM 580 C CA . GLY A 1 73 ? -16.198 -5.013 -2.539 1.00 92.81 73 GLY A CA 1
ATOM 581 C C . GLY A 1 73 ? -15.370 -6.254 -2.180 1.00 92.81 73 GLY A C 1
ATOM 582 O O . GLY A 1 73 ? -15.482 -7.290 -2.828 1.00 92.81 73 GLY A O 1
ATOM 583 N N . GLY A 1 74 ? -14.535 -6.166 -1.147 1.00 92.19 74 GLY A N 1
ATOM 584 C CA . GLY A 1 74 ? -13.773 -7.271 -0.577 1.00 92.19 74 GLY A CA 1
ATOM 585 C C . GLY A 1 74 ? -12.327 -6.902 -0.252 1.00 92.19 74 GLY A C 1
ATOM 586 O O . GLY A 1 74 ? -11.793 -5.884 -0.684 1.00 92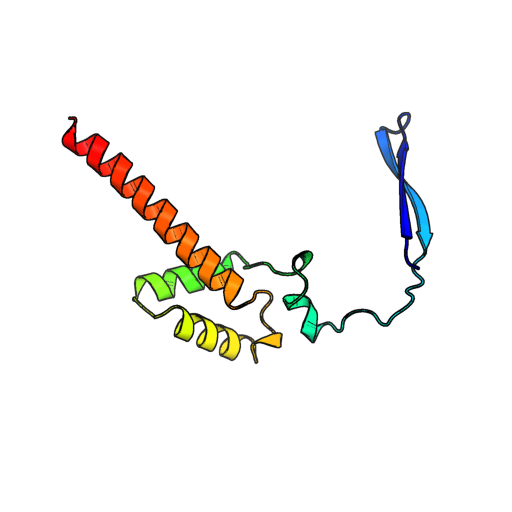.19 74 GLY A O 1
ATOM 587 N N . TYR A 1 75 ? -11.654 -7.778 0.495 1.00 91.00 75 TYR A N 1
ATOM 588 C CA . TYR A 1 75 ? -10.246 -7.594 0.868 1.00 91.00 75 TYR A CA 1
ATOM 589 C C . TYR A 1 75 ? -9.291 -7.617 -0.332 1.00 91.00 75 TYR A C 1
ATOM 591 O O . TYR A 1 75 ? -8.280 -6.921 -0.317 1.00 91.00 75 TYR A O 1
ATOM 599 N N . SER A 1 76 ? -9.604 -8.399 -1.369 1.00 87.94 76 SER A N 1
ATOM 600 C CA . SER A 1 76 ? -8.808 -8.479 -2.602 1.00 87.94 76 SER A CA 1
ATOM 601 C C . SER A 1 76 ? -8.842 -7.192 -3.425 1.00 87.94 76 SER A C 1
ATOM 603 O O . SER A 1 76 ? -7.956 -6.974 -4.240 1.00 87.94 76 SER A O 1
ATOM 605 N N . MET A 1 77 ? -9.848 -6.339 -3.207 1.00 89.31 77 MET A N 1
ATOM 606 C CA . MET A 1 77 ? -10.006 -5.077 -3.932 1.00 89.31 77 MET A CA 1
ATOM 607 C C . MET A 1 77 ? -9.265 -3.911 -3.272 1.00 89.31 77 MET A C 1
ATOM 609 O O . MET A 1 77 ? -9.121 -2.848 -3.873 1.00 89.31 77 MET A O 1
ATOM 613 N N . LEU A 1 78 ? -8.774 -4.092 -2.043 1.00 91.31 78 LEU A N 1
ATOM 614 C CA . LEU A 1 78 ? -7.940 -3.096 -1.382 1.00 91.31 78 LEU A CA 1
ATOM 615 C C . LEU A 1 78 ? -6.524 -3.131 -1.947 1.00 91.31 78 LEU A C 1
ATOM 617 O O . LEU A 1 78 ? -5.917 -4.195 -2.040 1.00 91.31 78 LEU A O 1
ATOM 621 N N . GLN A 1 79 ? -5.963 -1.952 -2.220 1.00 91.38 79 GLN A N 1
ATOM 622 C CA . GLN A 1 79 ? -4.573 -1.784 -2.670 1.00 91.38 79 GLN A CA 1
ATOM 623 C C . GLN A 1 79 ? -3.547 -1.887 -1.532 1.00 91.38 79 GLN A C 1
ATOM 625 O O . GLN A 1 79 ? -2.353 -1.693 -1.738 1.00 91.38 79 GLN A O 1
ATOM 630 N N . PHE A 1 80 ? -3.989 -2.178 -0.312 1.00 93.44 80 PHE A N 1
ATOM 631 C CA . PHE A 1 80 ? -3.132 -2.354 0.850 1.00 93.44 80 PHE A CA 1
ATOM 632 C C . PHE A 1 80 ? -3.612 -3.541 1.681 1.00 93.44 80 PHE A C 1
ATOM 634 O O . PHE A 1 80 ? -4.772 -3.952 1.640 1.00 93.44 80 PHE A O 1
ATOM 641 N N . THR A 1 81 ? -2.698 -4.106 2.457 1.00 93.88 81 THR A N 1
ATOM 642 C CA . THR A 1 81 ? -2.985 -5.247 3.324 1.00 93.88 81 THR A CA 1
ATOM 643 C C . THR A 1 81 ? -3.311 -4.793 4.740 1.00 93.88 81 THR A C 1
ATOM 645 O O . THR A 1 81 ? -2.976 -3.685 5.164 1.00 93.88 81 THR A O 1
ATOM 648 N N . LYS A 1 82 ? -3.862 -5.712 5.540 1.00 93.75 82 LYS A N 1
ATOM 649 C CA . LYS A 1 82 ? -4.026 -5.510 6.985 1.00 93.75 82 LYS A CA 1
ATOM 650 C C . LYS A 1 82 ? -2.722 -5.039 7.642 1.00 93.75 82 LYS A C 1
ATOM 652 O O . LYS A 1 82 ? -2.755 -4.146 8.478 1.00 93.75 82 LYS A O 1
ATOM 657 N N . ARG A 1 83 ? -1.572 -5.607 7.263 1.00 93.69 83 ARG A N 1
ATOM 658 C CA . ARG A 1 83 ? -0.276 -5.223 7.842 1.00 93.69 83 ARG A CA 1
ATOM 659 C C . ARG A 1 83 ? 0.050 -3.753 7.587 1.00 93.69 83 ARG A C 1
ATOM 661 O O . ARG A 1 83 ? 0.522 -3.085 8.497 1.00 93.69 83 ARG A O 1
ATOM 668 N N . ASP A 1 84 ? -0.239 -3.252 6.392 1.00 94.75 84 ASP A N 1
ATOM 669 C CA . ASP A 1 84 ? 0.065 -1.866 6.027 1.00 94.75 84 ASP A CA 1
ATOM 670 C C . ASP A 1 84 ? -0.781 -0.883 6.844 1.00 94.75 84 ASP A C 1
ATOM 672 O O . ASP A 1 84 ? -0.242 0.075 7.392 1.00 94.75 84 ASP A O 1
ATOM 676 N N . LEU A 1 85 ? -2.070 -1.188 7.038 1.00 96.25 85 LEU A N 1
ATOM 677 C CA . LEU A 1 85 ? -2.952 -0.404 7.906 1.00 96.25 85 LEU A CA 1
ATOM 678 C C . LEU A 1 85 ? -2.438 -0.357 9.353 1.00 96.25 85 LEU A C 1
ATOM 680 O O . LEU A 1 85 ? -2.393 0.707 9.969 1.00 96.25 85 LEU A O 1
ATOM 684 N N . TYR A 1 86 ? -2.047 -1.506 9.911 1.00 95.62 86 TYR A N 1
ATOM 685 C CA . TYR A 1 86 ? -1.522 -1.560 11.278 1.00 95.62 86 TYR A CA 1
ATOM 686 C C . TYR A 1 86 ? -0.191 -0.815 11.406 1.00 95.62 86 TYR A C 1
ATOM 688 O O . TYR A 1 86 ? -0.004 -0.101 12.387 1.00 95.62 86 TYR A O 1
ATOM 696 N N . ASN A 1 87 ? 0.697 -0.926 10.414 1.00 94.75 87 ASN A N 1
ATOM 697 C CA . ASN A 1 87 ? 1.953 -0.179 10.379 1.00 94.75 87 ASN A CA 1
ATOM 698 C C . ASN A 1 87 ? 1.709 1.332 10.320 1.00 94.75 87 ASN A C 1
ATOM 700 O O . ASN A 1 87 ? 2.367 2.080 11.035 1.00 94.75 87 ASN A O 1
ATOM 704 N N . TYR A 1 88 ? 0.753 1.783 9.504 1.00 95.38 88 TYR A N 1
ATOM 705 C CA . TYR A 1 88 ? 0.394 3.196 9.404 1.00 95.38 88 TYR A CA 1
ATOM 706 C C . TYR A 1 88 ? -0.133 3.740 10.734 1.00 95.38 88 TYR A C 1
ATOM 708 O O . TYR A 1 88 ? 0.367 4.747 11.237 1.00 95.38 88 TYR A O 1
ATOM 716 N N . VAL A 1 89 ? -1.087 3.033 11.346 1.00 94.38 89 VAL A N 1
ATOM 717 C CA . VAL A 1 89 ? -1.627 3.407 12.658 1.00 94.38 89 VAL A CA 1
ATOM 718 C C . VAL A 1 89 ? -0.521 3.397 13.716 1.00 94.38 89 VAL A C 1
ATOM 720 O O . VAL A 1 89 ? -0.421 4.342 14.488 1.00 94.38 89 VAL A O 1
ATOM 723 N N . HIS A 1 90 ? 0.340 2.376 13.743 1.00 91.88 90 HIS A N 1
ATOM 724 C CA . HIS A 1 90 ? 1.477 2.303 14.666 1.00 91.88 90 HIS A CA 1
ATOM 725 C C . HIS A 1 90 ? 2.457 3.471 14.490 1.00 91.88 90 HIS A C 1
ATOM 727 O O . HIS A 1 90 ? 2.821 4.108 15.474 1.00 91.88 90 HIS A O 1
ATOM 733 N N . GLY A 1 91 ? 2.818 3.809 13.250 1.00 90.44 91 GLY A N 1
ATOM 734 C CA . GLY A 1 91 ? 3.682 4.950 12.951 1.00 90.44 91 GLY A CA 1
ATOM 735 C C . GLY A 1 91 ? 3.092 6.284 13.415 1.00 90.44 91 GLY A C 1
ATOM 736 O O . GLY A 1 91 ? 3.821 7.135 13.917 1.00 90.44 91 GLY A O 1
ATOM 737 N N . GLN A 1 92 ? 1.769 6.455 13.332 1.00 86.31 92 GLN A N 1
ATOM 738 C CA . GLN A 1 92 ? 1.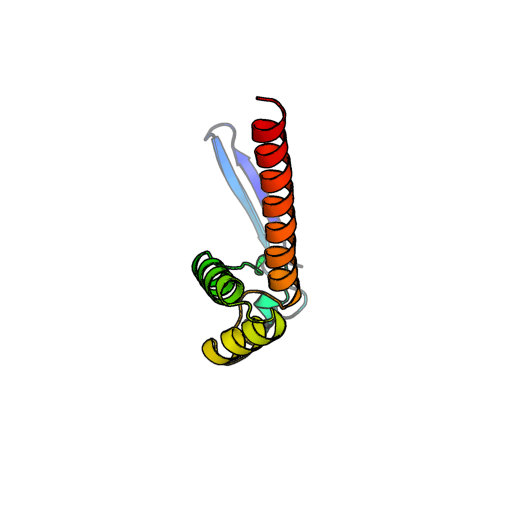117 7.633 13.907 1.00 86.31 92 GLN A CA 1
ATOM 739 C C . GLN A 1 92 ? 1.227 7.704 15.426 1.00 86.31 92 GLN A C 1
ATOM 741 O O . GLN A 1 92 ? 1.413 8.797 15.955 1.00 86.31 92 GLN A O 1
ATOM 746 N N . TRP A 1 93 ? 1.086 6.577 16.131 1.00 78.31 93 TRP A N 1
ATOM 747 C CA . TRP A 1 93 ? 1.248 6.556 17.586 1.00 78.31 93 TRP A CA 1
ATOM 748 C C . TRP A 1 93 ? 2.642 7.037 17.981 1.00 78.31 93 TRP A C 1
ATOM 750 O O . TRP A 1 93 ? 2.739 7.936 18.808 1.00 78.31 93 TRP A O 1
ATOM 760 N N . LEU A 1 94 ? 3.689 6.527 17.322 1.00 81.75 94 LEU A N 1
ATOM 761 C CA . LEU A 1 94 ? 5.071 6.958 17.557 1.00 81.75 94 LEU A CA 1
ATOM 762 C C . LEU A 1 94 ? 5.250 8.462 17.297 1.00 81.75 94 LEU A C 1
ATOM 764 O O . LEU A 1 94 ? 5.747 9.185 18.154 1.00 81.75 94 LEU A O 1
ATOM 768 N N . ALA A 1 95 ? 4.754 8.961 16.162 1.00 78.88 95 ALA A N 1
ATOM 769 C CA . ALA A 1 95 ? 4.865 10.378 15.816 1.00 78.88 95 ALA A CA 1
ATOM 7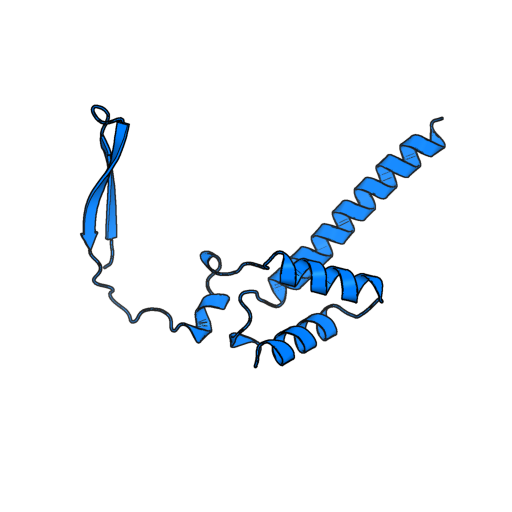70 C C . ALA A 1 95 ? 4.089 11.307 16.772 1.00 78.88 95 ALA A C 1
ATOM 772 O O . ALA A 1 95 ? 4.481 12.456 16.984 1.00 78.88 95 ALA A O 1
ATOM 773 N N . ARG A 1 96 ? 2.961 10.844 17.330 1.00 73.56 96 ARG A N 1
ATOM 774 C CA . ARG A 1 96 ? 2.192 11.593 18.336 1.00 73.56 96 ARG A CA 1
ATOM 775 C C . ARG A 1 96 ? 2.910 11.600 19.678 1.00 73.56 96 ARG A C 1
ATOM 777 O O . ARG A 1 96 ? 2.954 12.655 20.300 1.00 73.56 96 ARG A O 1
ATOM 784 N N . ASP A 1 97 ? 3.477 10.473 20.090 1.00 71.00 97 ASP A N 1
ATOM 785 C CA . ASP A 1 97 ? 4.177 10.344 21.368 1.00 71.00 97 ASP A CA 1
ATOM 786 C C . ASP A 1 97 ? 5.458 11.193 21.391 1.00 71.00 97 ASP A C 1
ATOM 788 O O . ASP A 1 97 ? 5.658 11.995 22.300 1.00 71.00 97 ASP A O 1
ATOM 792 N N . GLU A 1 98 ? 6.251 11.161 20.315 1.00 66.12 98 GLU A N 1
ATOM 793 C CA . GLU A 1 98 ? 7.411 12.046 20.148 1.00 66.12 98 GLU A CA 1
ATOM 794 C C . GLU A 1 98 ? 7.013 13.527 20.218 1.00 66.12 98 GLU A C 1
ATOM 796 O O . GLU A 1 98 ? 7.605 14.298 20.975 1.00 66.12 98 GLU A O 1
ATOM 801 N N . ARG A 1 99 ? 5.962 13.946 19.494 1.00 65.62 99 ARG A N 1
ATOM 802 C CA . ARG A 1 99 ? 5.465 15.334 19.574 1.00 65.62 99 ARG A CA 1
ATOM 803 C C . ARG A 1 99 ? 4.993 15.707 20.974 1.00 65.62 99 ARG A C 1
ATOM 805 O O . ARG A 1 99 ? 5.217 16.844 21.387 1.00 65.62 99 ARG A O 1
ATOM 812 N N . ILE A 1 100 ? 4.335 14.794 21.685 1.00 64.31 100 ILE A N 1
ATOM 813 C CA . ILE A 1 100 ? 3.876 15.019 23.058 1.00 64.31 100 ILE A CA 1
ATOM 814 C C . ILE A 1 100 ? 5.081 15.225 23.977 1.00 64.31 100 ILE A C 1
ATOM 816 O O . ILE A 1 100 ? 5.087 16.196 24.727 1.00 64.31 100 ILE A O 1
ATOM 820 N N . ILE A 1 101 ? 6.125 14.399 23.858 1.00 65.00 101 ILE A N 1
ATOM 821 C CA . ILE A 1 101 ? 7.368 14.536 24.627 1.00 65.00 101 ILE A CA 1
ATOM 822 C C . ILE A 1 101 ? 8.020 15.897 24.363 1.00 65.00 101 ILE A C 1
ATOM 824 O O . ILE A 1 101 ? 8.264 16.637 25.312 1.00 65.00 101 ILE A O 1
ATOM 828 N N . TYR A 1 102 ? 8.241 16.290 23.104 1.00 64.38 102 TYR A N 1
ATOM 829 C CA . TYR A 1 102 ? 8.854 17.592 22.796 1.00 64.38 102 TYR A CA 1
ATOM 830 C C . TYR A 1 102 ? 8.005 18.782 23.266 1.00 64.38 102 TYR A C 1
ATOM 832 O O . TYR A 1 102 ? 8.549 19.777 23.743 1.00 64.38 102 TYR A O 1
ATOM 840 N N . THR A 1 103 ? 6.677 18.681 23.171 1.00 66.81 103 THR A N 1
ATOM 841 C CA . THR A 1 103 ? 5.764 19.746 23.618 1.00 66.81 103 THR A CA 1
ATOM 842 C C . THR A 1 103 ? 5.741 19.852 25.144 1.00 66.81 103 THR A C 1
ATOM 844 O O . THR A 1 103 ? 5.830 20.952 25.680 1.00 66.81 103 THR A O 1
ATOM 847 N N . LEU A 1 104 ? 5.685 18.723 25.859 1.00 62.78 104 LEU A N 1
ATOM 848 C CA . LEU A 1 104 ? 5.744 18.683 27.323 1.00 62.78 104 LEU A CA 1
ATOM 849 C C . LEU A 1 104 ? 7.095 19.173 27.848 1.00 62.78 104 LEU A C 1
ATOM 851 O O . LEU A 1 104 ? 7.112 19.999 28.753 1.00 62.78 104 LEU A O 1
ATOM 855 N N . PHE A 1 105 ? 8.217 18.748 27.258 1.00 64.19 105 PHE A N 1
ATOM 856 C CA . PHE A 1 105 ? 9.539 19.283 27.605 1.00 64.19 105 PHE A CA 1
ATOM 857 C C . PHE A 1 105 ? 9.620 20.796 27.336 1.00 64.19 105 PHE A C 1
ATOM 859 O O . PHE A 1 105 ? 10.099 21.542 28.181 1.00 64.19 105 PHE A O 1
ATOM 866 N N . GLY A 1 106 ? 9.091 21.292 26.216 1.00 57.94 106 GLY A N 1
ATOM 867 C CA . GLY A 1 106 ? 9.065 22.732 25.932 1.00 57.94 106 GLY A CA 1
ATOM 868 C C . GLY A 1 106 ? 8.203 23.566 26.893 1.00 57.94 106 GLY A C 1
ATOM 869 O O . GLY A 1 106 ? 8.484 24.747 27.081 1.00 57.94 106 GLY A O 1
ATOM 870 N N . ILE A 1 107 ? 7.171 22.973 27.504 1.00 57.81 107 ILE A N 1
ATOM 871 C CA . ILE A 1 107 ? 6.286 23.633 28.481 1.00 57.81 107 ILE A CA 1
ATOM 872 C C . ILE A 1 107 ? 6.845 23.541 29.909 1.00 57.81 107 ILE A C 1
ATOM 874 O O . ILE A 1 107 ? 6.698 24.485 30.672 1.00 57.81 107 ILE A O 1
ATOM 878 N N . VAL A 1 108 ? 7.482 22.426 30.280 1.00 57.81 108 VAL A N 1
ATOM 879 C CA . VAL A 1 108 ? 8.014 22.194 31.639 1.00 57.81 108 VAL A CA 1
ATOM 880 C C . VAL A 1 108 ? 9.344 22.922 31.881 1.00 57.81 108 VAL A C 1
ATOM 882 O O . VAL A 1 108 ? 9.677 23.217 33.025 1.00 57.81 108 VAL A O 1
ATOM 885 N N . PHE A 1 109 ? 10.098 23.244 30.826 1.00 54.41 109 PHE A N 1
ATOM 886 C CA . PHE A 1 109 ? 11.375 23.970 30.912 1.00 54.41 109 PHE A CA 1
ATOM 887 C C . PHE A 1 109 ? 11.265 25.468 30.562 1.00 54.41 109 PHE A C 1
ATOM 889 O O . PHE A 1 109 ? 12.256 26.082 30.157 1.00 54.41 109 PHE A O 1
ATOM 896 N N . ARG A 1 110 ? 10.080 26.067 30.717 1.00 52.72 110 ARG A N 1
ATOM 897 C CA . ARG A 1 110 ? 9.844 27.510 30.572 1.00 52.72 110 ARG A CA 1
ATOM 898 C C . ARG A 1 110 ? 9.264 28.089 31.853 1.00 52.72 110 ARG A C 1
ATOM 900 O O . ARG A 1 110 ? 9.633 29.242 32.160 1.00 52.72 110 ARG A O 1
#

Sequence (110 aa):
MAKLKIYYDMQQSVWKVRTIVDEHNHELAPAMFTNLLPSHRKMSEGDKAQVDSFKQFGIPTSKIMAYMAGQSGGYSMLQFTKRDLYNYVHGQWLARDERIIYTLFGIVFR